Protein AF-A0A8K1FWX4-F1 (afdb_monomer_lite)

Secondary structure (DSSP, 8-state):
-------------S-EEEEEE--STTTTTTT-EEEEEE--

pLDDT: mean 88.86, std 9.56, range [57.22, 97.38]

Foldseek 3Di:
DDDDDDDDDDDDPDFDKDKDADPPPCRVVVPRMDIDGGDD

Structure (mmCIF, N/CA/C/O backbone):
data_AF-A0A8K1FWX4-F1
#
_entry.id   AF-A0A8K1FWX4-F1
#
loop_
_atom_site.group_PDB
_atom_site.id
_atom_site.type_symbol
_atom_site.label_atom_id
_atom_site.label_alt_id
_atom_site.label_comp_id
_atom_site.label_asym_id
_atom_site.label_entity_id
_atom_site.label_seq_id
_atom_site.pdbx_PDB_ins_code
_atom_site.Cartn_x
_atom_site.Cartn_y
_atom_site.Cartn_z
_atom_site.occupancy
_atom_site.B_iso_or_equiv
_atom_site.auth_seq_id
_atom_site.auth_comp_id
_atom_site.auth_asym_id
_atom_site.auth_atom_id
_atom_site.pdbx_PDB_model_num
ATOM 1 N N . GLY A 1 1 ? 20.268 -4.165 -12.076 1.00 57.22 1 GLY A N 1
ATOM 2 C CA . GLY A 1 1 ? 18.958 -3.500 -11.971 1.00 57.22 1 GLY A CA 1
ATOM 3 C C . GLY A 1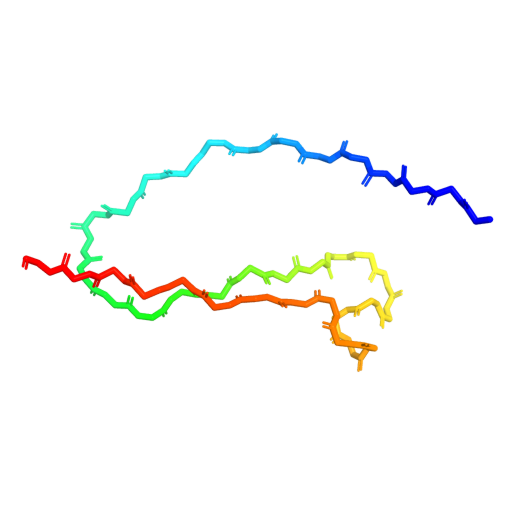 1 ? 19.009 -2.540 -10.807 1.00 57.22 1 GLY A C 1
ATOM 4 O O . GLY A 1 1 ? 19.566 -2.912 -9.783 1.00 57.22 1 GLY A O 1
ATOM 5 N N . TYR A 1 2 ? 18.516 -1.315 -10.971 1.00 62.66 2 TYR A N 1
ATOM 6 C CA . TYR A 1 2 ? 18.426 -0.350 -9.874 1.00 62.66 2 TYR A CA 1
ATOM 7 C C . TYR A 1 2 ? 17.131 -0.616 -9.100 1.00 62.66 2 TYR A C 1
ATOM 9 O O . TYR A 1 2 ? 16.060 -0.636 -9.700 1.00 62.66 2 TYR A O 1
ATOM 17 N N . ALA A 1 3 ? 17.227 -0.861 -7.795 1.00 65.94 3 ALA A N 1
ATOM 18 C CA . ALA A 1 3 ? 16.062 -0.936 -6.922 1.00 65.94 3 ALA A CA 1
ATOM 19 C C . ALA A 1 3 ? 15.792 0.467 -6.371 1.00 65.94 3 ALA A C 1
ATOM 21 O O . ALA A 1 3 ? 16.619 1.018 -5.645 1.00 65.94 3 ALA A O 1
ATOM 22 N N . TYR A 1 4 ? 14.663 1.059 -6.751 1.00 73.12 4 TYR A N 1
ATOM 23 C CA . TYR A 1 4 ? 14.223 2.340 -6.209 1.00 73.12 4 TYR A CA 1
ATOM 24 C C . TYR A 1 4 ? 13.460 2.093 -4.909 1.00 73.12 4 TYR A C 1
ATOM 26 O O . TYR A 1 4 ? 12.506 1.317 -4.879 1.00 73.12 4 TYR A O 1
ATOM 34 N N . SER A 1 5 ? 13.882 2.748 -3.832 1.00 75.75 5 SER A N 1
ATOM 35 C CA . SER A 1 5 ? 13.168 2.754 -2.557 1.00 75.75 5 SER A CA 1
ATOM 36 C C . SER A 1 5 ? 12.309 4.010 -2.461 1.00 75.75 5 SER A C 1
ATOM 38 O O . SER A 1 5 ? 12.832 5.122 -2.554 1.00 75.75 5 SER A O 1
ATOM 40 N N . PHE A 1 6 ? 11.011 3.837 -2.237 1.00 77.12 6 PHE A N 1
ATOM 41 C CA . PHE A 1 6 ? 10.069 4.922 -1.987 1.00 77.12 6 PHE A CA 1
ATOM 42 C C . PHE A 1 6 ? 9.421 4.724 -0.615 1.00 77.12 6 PHE A C 1
ATOM 44 O O . PHE A 1 6 ? 9.164 3.592 -0.208 1.00 77.12 6 PHE A O 1
ATOM 51 N N . SER A 1 7 ? 9.183 5.819 0.105 1.00 83.19 7 SER A N 1
ATOM 52 C CA . SER A 1 7 ? 8.512 5.814 1.405 1.00 83.19 7 SER A CA 1
ATOM 53 C C . SER A 1 7 ? 7.321 6.759 1.342 1.00 83.19 7 SER A C 1
ATOM 55 O O . SER A 1 7 ? 7.452 7.890 0.878 1.00 83.19 7 SER A O 1
ATOM 57 N N . SER A 1 8 ? 6.162 6.287 1.790 1.00 82.44 8 SER A N 1
ATOM 58 C CA . SER A 1 8 ? 4.928 7.065 1.871 1.00 82.44 8 SER A CA 1
ATOM 59 C C . SER A 1 8 ? 4.222 6.811 3.188 1.00 82.44 8 SER A C 1
ATOM 61 O O . SER A 1 8 ? 4.259 5.703 3.721 1.00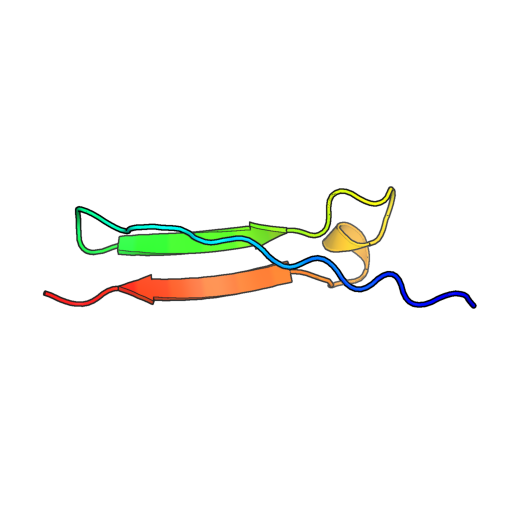 82.44 8 SER A O 1
ATOM 63 N N . ASN A 1 9 ? 3.563 7.847 3.698 1.00 92.44 9 ASN A N 1
ATOM 64 C CA . 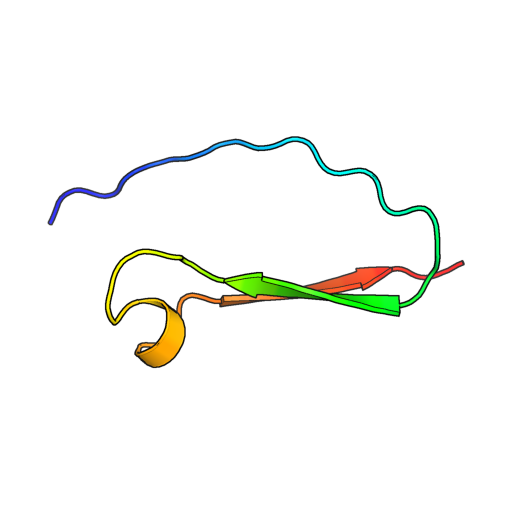ASN A 1 9 ? 2.683 7.756 4.852 1.00 92.44 9 ASN A CA 1
ATOM 65 C C . ASN A 1 9 ? 1.231 7.759 4.363 1.00 92.44 9 ASN A C 1
ATOM 67 O O . ASN A 1 9 ? 0.843 8.635 3.592 1.00 92.44 9 ASN A O 1
ATOM 71 N N . VAL A 1 10 ? 0.450 6.771 4.794 1.00 91.50 10 VAL A N 1
ATOM 72 C CA . VAL A 1 10 ? -0.967 6.634 4.445 1.00 91.50 10 VAL A CA 1
ATOM 73 C C . VAL A 1 10 ? -1.782 6.424 5.714 1.00 91.50 10 VAL A C 1
ATOM 75 O O . VAL A 1 10 ? -1.324 5.772 6.652 1.00 91.50 10 VAL A O 1
ATOM 78 N N . VAL A 1 11 ? -2.994 6.978 5.740 1.00 94.62 11 VAL A N 1
ATOM 79 C CA . VAL A 1 11 ? -3.947 6.824 6.844 1.00 94.62 11 VAL A CA 1
ATOM 80 C C . VAL A 1 11 ? -5.216 6.182 6.295 1.00 94.62 11 VAL A C 1
ATOM 82 O O . VAL A 1 11 ? -5.809 6.689 5.344 1.00 94.62 11 VAL A O 1
ATOM 85 N N . PHE A 1 12 ? -5.633 5.072 6.903 1.00 94.88 12 PHE A N 1
ATOM 86 C CA . PHE A 1 12 ? -6.871 4.375 6.564 1.00 94.88 12 PHE A CA 1
ATOM 87 C C . PHE A 1 12 ? -7.969 4.787 7.545 1.00 94.88 12 PHE A C 1
ATOM 89 O O . PHE A 1 12 ? -7.833 4.592 8.749 1.00 94.88 12 PHE A O 1
ATOM 96 N N . TYR A 1 13 ? -9.054 5.367 7.033 1.00 95.88 13 TYR A N 1
ATOM 97 C CA . TYR A 1 13 ? -10.176 5.830 7.860 1.00 95.88 13 TYR A CA 1
ATOM 98 C C . TYR A 1 13 ? -11.255 4.769 8.076 1.00 95.88 13 TYR A C 1
ATOM 100 O O . TYR A 1 13 ? -12.071 4.908 8.981 1.00 95.88 13 TYR A O 1
ATOM 108 N N . ASN A 1 14 ? -11.289 3.740 7.231 1.00 96.50 14 ASN A N 1
ATOM 109 C CA . ASN A 1 14 ? -12.329 2.721 7.238 1.00 96.50 14 ASN A CA 1
ATOM 110 C C . ASN A 1 14 ? -11.696 1.328 7.109 1.00 96.50 14 ASN A C 1
ATOM 112 O O . ASN A 1 14 ? -10.646 1.203 6.472 1.00 96.50 14 ASN A O 1
ATOM 116 N N . PRO A 1 15 ? -12.324 0.286 7.679 1.00 97.38 15 PRO A N 1
ATOM 117 C CA . PRO A 1 15 ? -11.931 -1.089 7.418 1.00 97.38 15 PRO A CA 1
ATOM 118 C C . PRO A 1 15 ? -12.194 -1.458 5.954 1.00 97.38 15 PRO A C 1
ATOM 120 O O . PRO A 1 15 ? -13.139 -0.967 5.329 1.00 97.38 15 PRO A O 1
ATOM 123 N N . GLY A 1 16 ? -11.360 -2.337 5.409 1.00 96.56 16 GLY A N 1
ATOM 124 C CA . GLY A 1 16 ? -11.447 -2.763 4.017 1.00 96.56 16 GLY A CA 1
ATOM 125 C C . GLY A 1 16 ? -10.155 -3.383 3.495 1.00 96.56 16 GLY A C 1
ATOM 126 O O . GLY A 1 16 ? -9.132 -3.408 4.183 1.00 96.56 16 GLY A O 1
ATOM 127 N N . ASN A 1 17 ? -10.223 -3.866 2.255 1.00 97.38 17 ASN A N 1
ATOM 128 C CA . ASN A 1 17 ? -9.085 -4.429 1.537 1.00 97.38 17 ASN A CA 1
ATOM 129 C C . ASN A 1 17 ? -8.535 -3.357 0.596 1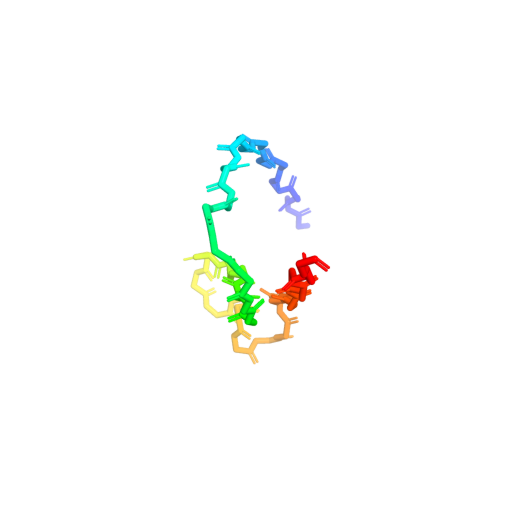.00 97.38 17 ASN A C 1
ATOM 131 O O . ASN A 1 17 ? -9.234 -2.890 -0.306 1.00 97.38 17 ASN A O 1
ATOM 135 N N . TYR A 1 18 ? -7.287 -2.968 0.815 1.00 95.38 18 TYR A N 1
ATOM 136 C CA . TYR A 1 18 ? -6.575 -1.977 0.022 1.00 95.38 18 TYR A CA 1
ATOM 137 C C . TYR A 1 18 ? -5.425 -2.648 -0.720 1.00 95.38 18 TYR A C 1
ATOM 139 O O . TYR A 1 18 ? -4.777 -3.542 -0.188 1.00 95.38 18 TYR A O 1
ATOM 147 N N . TYR A 1 19 ? -5.133 -2.186 -1.932 1.00 93.62 19 TYR A N 1
ATOM 148 C CA . TYR A 1 19 ? -4.003 -2.680 -2.712 1.00 93.62 19 TYR A CA 1
ATOM 149 C C . TYR A 1 19 ? -2.990 -1.564 -2.917 1.00 93.62 19 TYR A C 1
ATOM 151 O O . TYR A 1 19 ? -3.363 -0.437 -3.247 1.00 93.62 19 TYR A O 1
ATOM 159 N N . TYR A 1 20 ? -1.711 -1.886 -2.750 1.00 91.44 20 TYR A N 1
ATOM 160 C CA . TYR A 1 20 ? -0.624 -1.036 -3.215 1.00 91.44 20 TYR A CA 1
ATOM 161 C C . TYR A 1 20 ? 0.009 -1.684 -4.445 1.00 91.44 20 TYR A C 1
ATOM 163 O O . TYR A 1 20 ? 0.312 -2.879 -4.453 1.00 91.44 20 TYR A O 1
ATOM 171 N N . ILE A 1 21 ? 0.187 -0.891 -5.498 1.00 91.00 21 ILE A N 1
ATOM 172 C CA . ILE A 1 21 ? 0.763 -1.331 -6.769 1.00 91.00 21 ILE A CA 1
ATOM 173 C C . ILE A 1 21 ? 2.054 -0.565 -7.029 1.00 91.00 21 ILE A C 1
ATOM 175 O O . ILE A 1 21 ? 2.172 0.609 -6.677 1.00 91.00 21 ILE A O 1
ATOM 179 N N . CYS A 1 22 ? 3.031 -1.217 -7.652 1.00 89.12 22 CYS A N 1
ATOM 180 C CA . CYS A 1 22 ? 4.161 -0.496 -8.216 1.00 89.12 22 CYS A CA 1
ATOM 181 C C . CYS A 1 22 ? 3.741 0.159 -9.537 1.00 89.12 22 CYS A C 1
ATOM 183 O O . CYS A 1 22 ? 3.328 -0.528 -10.467 1.00 89.12 22 CYS A O 1
ATOM 185 N N . GLU A 1 23 ? 3.882 1.481 -9.622 1.00 87.81 23 GLU A N 1
ATOM 186 C CA . GLU A 1 23 ? 3.523 2.268 -10.812 1.00 87.81 23 GLU A CA 1
ATOM 187 C C . GLU A 1 23 ? 4.582 2.198 -11.924 1.00 87.81 23 GLU A C 1
ATOM 189 O O . GLU A 1 23 ? 4.375 2.717 -13.021 1.00 87.81 23 GLU A O 1
ATOM 194 N N . TYR A 1 24 ? 5.728 1.560 -11.665 1.00 87.88 24 TYR A N 1
ATOM 195 C CA . TYR A 1 24 ? 6.741 1.360 -12.692 1.00 87.88 24 TYR A CA 1
ATOM 196 C C . TYR A 1 24 ? 6.186 0.437 -13.794 1.00 87.88 24 TYR A C 1
ATOM 198 O O . TYR A 1 24 ? 5.659 -0.633 -13.469 1.00 87.88 24 TYR A O 1
ATOM 206 N N . PRO A 1 25 ? 6.308 0.803 -15.086 1.00 90.69 25 PRO A N 1
ATOM 207 C CA . PRO A 1 25 ? 5.739 0.028 -16.185 1.00 90.69 25 PRO A CA 1
ATOM 208 C C . PRO A 1 25 ? 6.102 -1.462 -16.115 1.00 90.69 25 PRO A C 1
ATOM 210 O O . PRO A 1 25 ? 7.272 -1.821 -15.980 1.00 90.69 25 PRO A O 1
ATOM 213 N N . GLY A 1 26 ? 5.094 -2.334 -16.189 1.00 90.00 26 GLY A N 1
ATOM 214 C CA . GLY A 1 26 ? 5.254 -3.790 -16.146 1.00 90.00 26 GLY A CA 1
ATOM 215 C C . GLY A 1 26 ? 5.443 -4.403 -14.754 1.00 90.00 26 GLY A C 1
ATOM 216 O O . GLY A 1 26 ? 5.285 -5.610 -14.606 1.00 90.00 26 GLY A O 1
ATOM 217 N N . HIS A 1 27 ? 5.757 -3.635 -13.706 1.00 91.12 27 HIS A N 1
ATOM 218 C CA . HIS A 1 27 ? 6.078 -4.222 -12.397 1.00 91.12 27 HIS A CA 1
ATOM 219 C C . HIS A 1 27 ? 4.867 -4.854 -11.706 1.00 91.12 27 HIS A C 1
ATOM 221 O O . HIS A 1 27 ? 4.976 -5.970 -11.199 1.00 91.12 27 HIS A O 1
ATOM 227 N N . ALA A 1 28 ? 3.714 -4.182 -11.706 1.00 91.94 28 ALA A N 1
ATOM 228 C CA . ALA A 1 28 ? 2.490 -4.753 -11.145 1.00 91.94 28 ALA A CA 1
ATOM 229 C C . ALA A 1 28 ? 2.068 -6.036 -11.890 1.00 91.94 28 ALA A C 1
ATOM 231 O O . ALA A 1 28 ? 1.722 -7.027 -11.252 1.00 91.94 28 ALA A O 1
ATOM 232 N N . GLU A 1 29 ? 2.186 -6.055 -13.223 1.00 93.44 29 GLU A N 1
ATOM 233 C CA . GLU A 1 29 ? 1.894 -7.225 -14.071 1.00 93.44 29 GLU A CA 1
ATOM 234 C C . GLU A 1 29 ? 2.854 -8.395 -13.804 1.00 93.44 29 GLU A C 1
ATOM 236 O O . GLU A 1 29 ? 2.462 -9.556 -13.879 1.00 93.44 29 GLU A O 1
ATOM 241 N N . MET A 1 30 ? 4.101 -8.094 -13.429 1.00 92.81 30 MET A N 1
ATOM 242 C CA . MET A 1 30 ? 5.101 -9.074 -12.994 1.00 92.81 30 MET A CA 1
ATOM 243 C C . MET A 1 30 ? 4.965 -9.483 -11.514 1.00 92.81 30 MET A C 1
ATOM 245 O O . MET A 1 30 ? 5.804 -10.230 -11.011 1.00 92.81 30 MET A O 1
ATOM 249 N N . GLY A 1 31 ? 3.929 -9.017 -10.807 1.00 91.50 31 GLY A N 1
ATOM 250 C CA . GLY A 1 31 ? 3.620 -9.429 -9.434 1.00 91.50 31 GLY A CA 1
ATOM 251 C C . GLY A 1 31 ? 4.085 -8.475 -8.333 1.00 91.50 31 GLY A C 1
ATOM 252 O O . GLY A 1 31 ? 4.016 -8.825 -7.157 1.00 91.50 31 GLY A O 1
ATOM 253 N N . MET A 1 32 ? 4.553 -7.269 -8.668 1.00 92.44 32 MET A N 1
ATOM 254 C CA . MET A 1 32 ? 4.962 -6.266 -7.678 1.00 92.44 32 MET A CA 1
ATOM 255 C C . MET A 1 32 ? 3.761 -5.443 -7.187 1.00 92.44 32 MET A C 1
ATOM 257 O O . MET A 1 32 ? 3.610 -4.256 -7.490 1.00 92.44 32 MET A O 1
ATOM 261 N N . TYR A 1 33 ? 2.905 -6.096 -6.412 1.00 93.50 33 TYR A N 1
ATOM 262 C CA . TYR A 1 33 ? 1.784 -5.495 -5.698 1.00 93.50 33 TYR A CA 1
ATOM 263 C C . TYR A 1 33 ? 1.630 -6.170 -4.332 1.00 93.50 33 TYR A C 1
ATOM 265 O O . TYR A 1 33 ? 2.201 -7.234 -4.086 1.00 93.50 33 TYR A O 1
ATOM 273 N N . GLY A 1 34 ? 0.850 -5.574 -3.439 1.00 92.56 34 GLY A N 1
ATOM 274 C CA . GLY A 1 34 ? 0.454 -6.241 -2.205 1.00 92.56 34 GLY A CA 1
ATOM 275 C C . GLY A 1 34 ? -0.893 -5.769 -1.688 1.00 92.56 34 GLY A C 1
ATOM 276 O O . GLY A 1 34 ? -1.417 -4.733 -2.100 1.00 92.56 34 GLY A O 1
ATOM 277 N N . GLU A 1 35 ? -1.459 -6.578 -0.802 1.00 95.62 35 GLU A N 1
ATOM 278 C CA . GLU A 1 35 ? -2.759 -6.361 -0.179 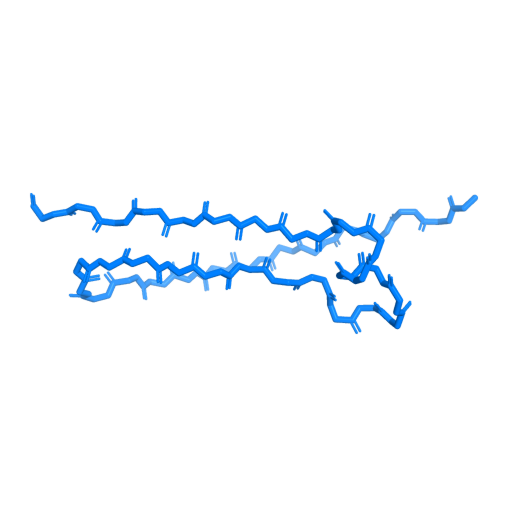1.00 95.62 35 GLU A CA 1
ATOM 279 C C . GLU A 1 35 ? -2.580 -5.938 1.279 1.00 95.62 35 GLU A C 1
ATOM 281 O O . GLU A 1 35 ? -1.727 -6.453 2.004 1.00 95.62 35 GLU A O 1
ATOM 286 N N . ILE A 1 36 ? -3.401 -4.988 1.703 1.00 95.19 36 ILE A N 1
ATOM 287 C CA . ILE A 1 36 ? -3.465 -4.460 3.056 1.00 95.19 36 ILE A CA 1
ATOM 288 C C . ILE A 1 36 ? -4.903 -4.645 3.523 1.00 95.19 36 ILE A C 1
ATOM 290 O O . ILE A 1 36 ? -5.822 -4.032 2.981 1.00 95.19 36 ILE A O 1
ATOM 294 N N . ILE A 1 37 ? -5.094 -5.483 4.537 1.00 96.31 37 ILE A N 1
ATOM 295 C CA . ILE A 1 37 ? -6.405 -5.720 5.140 1.00 96.31 37 ILE A CA 1
ATOM 296 C C . ILE A 1 37 ? -6.482 -4.913 6.432 1.00 96.31 37 ILE A C 1
ATOM 298 O O . ILE A 1 37 ? -5.694 -5.126 7.355 1.00 96.31 37 ILE A O 1
ATOM 302 N N . VAL A 1 38 ? -7.428 -3.979 6.488 1.00 96.50 38 VAL A N 1
ATOM 303 C CA . VAL A 1 38 ? -7.676 -3.134 7.658 1.00 96.50 38 VAL A CA 1
ATOM 304 C C . VAL A 1 38 ? -8.932 -3.634 8.363 1.00 96.50 38 VAL A C 1
ATOM 306 O O . VAL A 1 38 ? -10.021 -3.609 7.789 1.00 96.50 38 VAL A O 1
ATOM 309 N N . TYR A 1 39 ? -8.771 -4.082 9.608 1.00 93.00 39 TYR A N 1
ATOM 310 C CA . TYR A 1 39 ? -9.865 -4.492 10.492 1.00 93.00 39 TYR A CA 1
ATOM 311 C C . TYR A 1 39 ? -10.288 -3.334 11.410 1.00 93.00 39 TYR A C 1
ATOM 313 O O . TYR A 1 39 ? -9.514 -2.398 11.615 1.00 93.00 39 TYR A O 1
ATOM 321 N N . GLY A 1 40 ?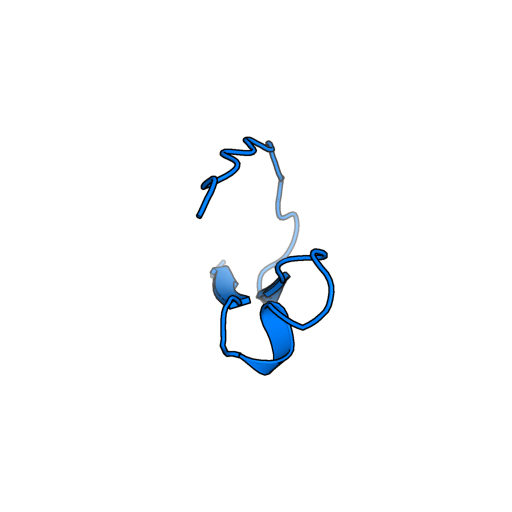 -11.522 -3.397 11.923 1.00 86.88 40 GLY A N 1
ATOM 322 C CA . GLY A 1 40 ? -12.089 -2.437 12.882 1.00 86.88 40 GLY A CA 1
ATOM 323 C C . GLY A 1 40 ? -11.996 -2.903 14.326 1.00 86.88 40 GLY A C 1
ATOM 324 O O . GLY A 1 40 ? -11.917 -4.134 14.538 1.00 86.88 40 GLY A O 1
#

Radius of gyration: 12.51 Å; chains: 1; bounding box: 31×17×29 Å

Sequence (40 aa):
GYAYSFSSNVVFYNPGNYYYICEYPGHAEMGMYGEIIVYG